Protein AF-A0A7C7KVD7-F1 (afdb_monomer)

Solvent-accessible surface area (backbone atoms only — not comparable to full-atom values): 3310 Å² total; per-residue (Å²): 121,45,56,82,78,52,74,64,54,72,71,56,50,51,54,39,48,78,74,66,56,61,63,62,38,79,60,48,66,65,43,47,50,45,48,74,71,76,44,91,79,91,85,87,79,65,90,88,54,122

Structure (mmCIF, N/CA/C/O backbone):
data_AF-A0A7C7KVD7-F1
#
_entry.id   AF-A0A7C7KVD7-F1
#
loop_
_atom_site.group_PDB
_atom_site.id
_atom_site.type_symbol
_atom_site.label_atom_id
_atom_site.label_alt_id
_atom_site.label_comp_id
_atom_site.label_asym_id
_atom_site.label_entity_id
_atom_site.label_seq_id
_atom_site.pdbx_PDB_ins_code
_atom_site.Cartn_x
_atom_site.Cartn_y
_atom_site.Cartn_z
_atom_site.occupancy
_atom_site.B_iso_or_equiv
_atom_site.auth_seq_id
_atom_site.auth_comp_id
_atom_site.auth_asym_id
_atom_site.auth_atom_id
_atom_site.pdbx_PDB_model_num
ATOM 1 N N . MET A 1 1 ? -13.327 2.447 -5.205 1.00 78.06 1 MET A N 1
ATOM 2 C CA . MET A 1 1 ? -12.539 1.225 -5.439 1.00 78.06 1 MET A CA 1
ATOM 3 C C . MET A 1 1 ? -12.199 0.684 -4.062 1.00 78.06 1 MET A C 1
ATOM 5 O O . MET A 1 1 ? -11.985 1.505 -3.174 1.00 78.06 1 MET A O 1
ATOM 9 N N . VAL A 1 2 ? -12.250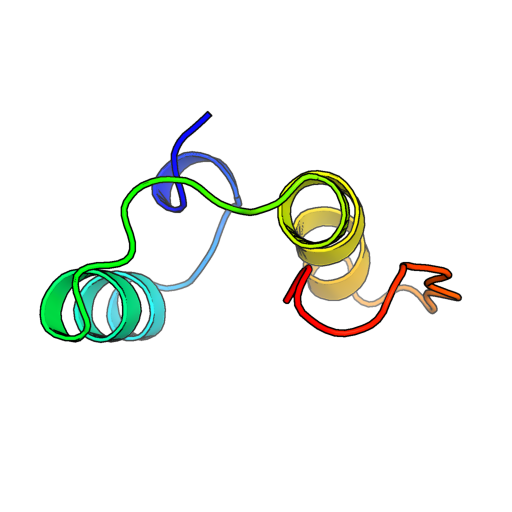 -0.623 -3.838 1.00 93.19 2 VAL A N 1
ATOM 10 C CA . VAL A 1 2 ? -11.870 -1.249 -2.555 1.00 93.19 2 VAL A CA 1
ATOM 11 C C . VAL A 1 2 ? -10.562 -2.020 -2.720 1.00 93.19 2 VAL A C 1
ATOM 13 O O . VAL A 1 2 ? -10.130 -2.277 -3.841 1.00 93.19 2 VAL A O 1
ATOM 16 N N . PHE A 1 3 ? -9.902 -2.392 -1.621 1.00 96.12 3 PHE A N 1
ATOM 17 C CA . PHE A 1 3 ? -8.638 -3.142 -1.688 1.00 96.12 3 PHE A CA 1
ATOM 18 C C . PHE A 1 3 ? -8.764 -4.487 -2.424 1.00 96.12 3 PHE A C 1
ATOM 20 O O . PHE A 1 3 ? -7.809 -4.920 -3.068 1.00 96.12 3 PHE A O 1
ATOM 27 N N . GLU A 1 4 ? -9.942 -5.112 -2.378 1.00 94.81 4 GLU A N 1
ATOM 28 C CA . GLU A 1 4 ? -10.256 -6.364 -3.083 1.00 94.81 4 GLU A CA 1
ATOM 29 C C . GLU A 1 4 ? -10.135 -6.222 -4.609 1.00 94.81 4 GLU A C 1
ATOM 31 O O . GLU A 1 4 ? -9.763 -7.176 -5.292 1.00 94.81 4 GLU A O 1
ATOM 36 N N . ASP A 1 5 ? -10.348 -5.015 -5.143 1.00 94.81 5 ASP A N 1
ATOM 37 C CA . ASP A 1 5 ? -10.234 -4.725 -6.575 1.00 94.81 5 ASP A CA 1
ATOM 38 C C . ASP A 1 5 ? -8.766 -4.665 -7.052 1.00 94.81 5 ASP A C 1
ATOM 40 O O . ASP A 1 5 ? -8.503 -4.648 -8.255 1.00 94.81 5 ASP A O 1
ATOM 44 N N . LEU A 1 6 ? -7.791 -4.605 -6.132 1.00 96.12 6 LEU A N 1
ATOM 45 C CA . LEU A 1 6 ? -6.381 -4.340 -6.454 1.00 96.12 6 LEU A CA 1
ATOM 46 C C . LEU A 1 6 ? -5.539 -5.601 -6.698 1.00 96.12 6 LEU A C 1
ATOM 48 O O . LEU A 1 6 ? -4.346 -5.484 -6.974 1.00 96.12 6 LEU A O 1
ATOM 52 N N . GLY A 1 7 ? -6.129 -6.797 -6.603 1.00 95.19 7 GLY A N 1
ATOM 53 C CA . GLY A 1 7 ? -5.429 -8.063 -6.862 1.00 95.19 7 GLY A CA 1
ATOM 54 C C . GLY A 1 7 ? -4.492 -8.518 -5.737 1.00 95.19 7 GLY A C 1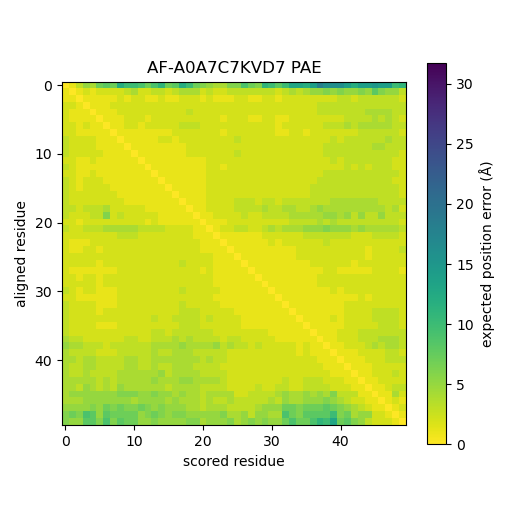
ATOM 55 O O . GLY A 1 7 ? -3.564 -9.289 -5.982 1.00 95.19 7 GLY A O 1
ATOM 56 N N . LEU A 1 8 ? -4.714 -8.038 -4.510 1.00 96.56 8 LEU A N 1
ATOM 57 C CA . LEU A 1 8 ? -3.973 -8.462 -3.321 1.00 96.56 8 LEU A CA 1
ATOM 58 C C . LEU A 1 8 ? -4.334 -9.899 -2.915 1.00 96.56 8 LEU A C 1
ATOM 60 O O . LEU A 1 8 ? -5.428 -10.389 -3.192 1.00 96.56 8 LEU A O 1
ATOM 64 N N . SER A 1 9 ? -3.411 -10.581 -2.230 1.00 97.19 9 SER A N 1
ATOM 65 C CA . SER A 1 9 ? -3.678 -11.926 -1.717 1.00 97.19 9 SER A CA 1
ATOM 66 C C . SER A 1 9 ? -4.738 -11.900 -0.602 1.00 97.19 9 SER A C 1
ATOM 68 O O . SER A 1 9 ? -4.852 -10.900 0.115 1.00 97.19 9 SER A O 1
ATOM 70 N N . PRO A 1 10 ? -5.470 -13.009 -0.378 1.00 97.25 10 PRO A N 1
ATOM 71 C CA . PRO A 1 10 ? -6.466 -13.090 0.694 1.00 97.25 10 PRO A CA 1
ATOM 72 C C . PRO A 1 10 ? -5.902 -12.782 2.089 1.00 97.25 10 PRO A C 1
ATOM 74 O O . PRO A 1 10 ? -6.583 -12.192 2.921 1.00 97.25 10 PRO A O 1
ATOM 77 N N . GLU A 1 11 ? -4.645 -13.151 2.342 1.00 97.94 11 GLU A N 1
ATOM 78 C CA . GLU A 1 11 ? -3.956 -12.893 3.612 1.00 97.94 11 GLU A CA 1
ATOM 79 C C . GLU A 1 11 ? -3.735 -11.395 3.850 1.00 97.94 11 GLU A C 1
ATOM 81 O O . GLU A 1 11 ? -3.962 -10.905 4.956 1.00 97.94 11 GLU A O 1
ATOM 86 N N . VAL A 1 12 ? -3.341 -10.655 2.807 1.00 97.06 12 VAL A N 1
ATOM 87 C CA . VAL A 1 12 ? -3.150 -9.200 2.888 1.00 97.06 12 VAL A CA 1
ATOM 88 C C . VAL A 1 12 ? -4.492 -8.492 3.034 1.00 97.06 12 VAL A C 1
ATOM 90 O O . VAL A 1 12 ? -4.607 -7.597 3.866 1.00 97.06 12 VAL A O 1
ATOM 93 N N . LEU A 1 13 ? -5.513 -8.908 2.279 1.00 97.25 13 LEU A N 1
ATOM 94 C CA . LEU A 1 13 ? -6.860 -8.334 2.377 1.00 97.25 13 LEU A CA 1
ATOM 95 C C . LEU A 1 13 ? -7.430 -8.474 3.791 1.00 97.25 13 LEU A C 1
ATOM 97 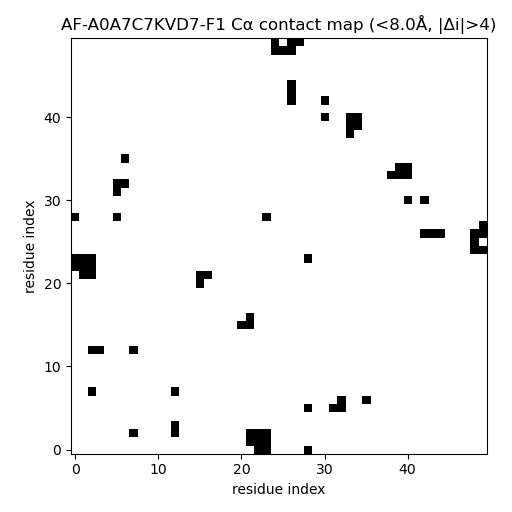O O . LEU A 1 13 ? -7.914 -7.493 4.351 1.00 97.25 13 LEU A O 1
ATOM 101 N N . LYS A 1 14 ? -7.275 -9.653 4.403 1.00 97.44 14 LYS A N 1
ATOM 102 C CA . LYS A 1 14 ? -7.683 -9.886 5.790 1.00 97.44 14 LYS A CA 1
ATOM 103 C C . LYS A 1 14 ? -6.977 -8.937 6.764 1.00 97.44 14 LYS A C 1
ATOM 105 O O . LYS A 1 14 ? -7.624 -8.349 7.621 1.00 97.44 14 LYS A O 1
ATOM 110 N N . ALA A 1 15 ? -5.663 -8.759 6.626 1.00 97.69 15 ALA A N 1
ATOM 111 C CA . ALA A 1 15 ? -4.908 -7.860 7.499 1.00 97.69 15 ALA A CA 1
ATOM 112 C C . ALA A 1 15 ? -5.331 -6.387 7.332 1.00 97.69 15 ALA A C 1
ATOM 114 O O . ALA A 1 15 ? -5.437 -5.650 8.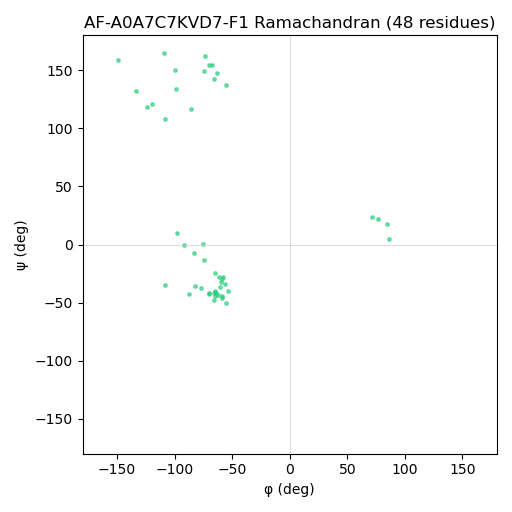308 1.00 97.69 15 ALA A O 1
ATOM 115 N N . VAL A 1 16 ? -5.588 -5.959 6.095 1.00 96.44 16 VAL A N 1
ATOM 116 C CA . VAL A 1 16 ? -6.070 -4.608 5.768 1.00 96.44 16 VAL A CA 1
ATOM 117 C C . VAL A 1 16 ? -7.445 -4.355 6.402 1.00 96.44 16 VAL A C 1
ATOM 119 O O . VAL A 1 16 ? -7.653 -3.306 7.017 1.00 96.44 16 VAL A O 1
ATOM 122 N N . GLU A 1 17 ? -8.346 -5.335 6.326 1.00 95.62 17 GLU A N 1
ATOM 123 C CA . GLU A 1 17 ? -9.669 -5.280 6.952 1.00 95.62 17 GLU A CA 1
ATOM 124 C C . GLU A 1 17 ? -9.589 -5.244 8.488 1.00 95.62 17 GLU A C 1
ATOM 126 O O . GLU A 1 17 ? -10.255 -4.419 9.112 1.00 95.62 17 GLU A O 1
ATOM 131 N N . GLU A 1 18 ? -8.740 -6.072 9.108 1.00 97.44 18 GLU A N 1
ATOM 132 C CA . GLU A 1 18 ? -8.542 -6.109 10.570 1.00 97.44 18 GLU A CA 1
ATOM 133 C C . GLU A 1 18 ? -8.059 -4.767 11.141 1.00 97.44 18 GLU A C 1
ATOM 135 O O . GLU A 1 18 ? -8.409 -4.400 12.265 1.00 97.44 18 GLU A O 1
ATOM 140 N N . VAL A 1 19 ? -7.280 -4.012 10.361 1.00 95.25 19 VAL A N 1
ATOM 141 C CA . VAL A 1 19 ? -6.810 -2.664 10.725 1.00 95.25 19 VAL A CA 1
ATOM 142 C C . VAL A 1 19 ? -7.867 -1.586 10.419 1.00 95.25 19 VAL A C 1
ATOM 144 O O . VAL A 1 19 ? -7.733 -0.436 10.840 1.00 95.25 19 VAL A O 1
ATOM 147 N N . GLY A 1 20 ? -8.966 -1.949 9.754 1.00 95.25 20 GLY A N 1
ATOM 148 C CA . GLY A 1 20 ? -10.089 -1.061 9.451 1.00 95.25 20 GLY A CA 1
ATOM 149 C C . GLY A 1 20 ? -9.899 -0.225 8.185 1.00 95.25 20 GLY A C 1
ATOM 150 O O . GLY A 1 20 ? -10.600 0.773 7.994 1.00 95.25 20 GLY A O 1
ATOM 151 N N . TYR A 1 21 ? -8.965 -0.602 7.312 1.00 95.19 21 TYR A N 1
ATOM 152 C CA . TYR A 1 21 ? -8.777 0.061 6.028 1.00 95.19 21 TYR A CA 1
ATOM 153 C C . TYR A 1 21 ? -9.720 -0.536 4.984 1.00 95.19 21 TYR A C 1
ATOM 155 O O . TYR A 1 21 ? -9.632 -1.702 4.625 1.00 95.19 21 TYR A O 1
ATOM 163 N N . SER A 1 22 ? -10.636 0.282 4.473 1.00 90.88 22 SER A N 1
ATOM 164 C CA . SER A 1 22 ? -11.637 -0.151 3.487 1.00 90.88 22 SER A CA 1
ATOM 165 C C . SER A 1 22 ? -11.370 0.395 2.088 1.00 90.88 22 SER A C 1
ATOM 167 O O . SER A 1 22 ? -11.623 -0.277 1.090 1.00 90.88 22 SER A O 1
ATOM 169 N N . THR A 1 23 ? -10.846 1.620 2.010 1.00 94.94 23 THR A N 1
ATOM 170 C CA . THR A 1 23 ? -10.623 2.334 0.753 1.00 94.94 23 THR A CA 1
ATOM 171 C C . THR A 1 23 ? -9.136 2.646 0.600 1.00 94.94 23 THR A C 1
ATOM 173 O O . THR A 1 23 ? -8.586 3.331 1.467 1.00 94.94 23 THR A O 1
ATOM 176 N N . PRO A 1 24 ? -8.480 2.168 -0.467 1.00 96.44 24 PRO A N 1
ATOM 177 C CA . PRO A 1 24 ? -7.103 2.529 -0.765 1.00 96.44 24 PRO A CA 1
ATOM 178 C C . PRO A 1 24 ? -6.974 4.026 -1.059 1.00 96.44 24 PRO A C 1
ATOM 180 O O . PRO A 1 24 ? -7.866 4.663 -1.620 1.00 96.44 24 PRO A O 1
ATOM 183 N N . THR A 1 25 ? -5.836 4.606 -0.701 1.00 96.50 25 THR A N 1
ATOM 184 C CA . THR A 1 25 ? -5.528 5.994 -1.047 1.00 96.50 25 THR A CA 1
ATOM 185 C C . THR A 1 25 ? -5.189 6.127 -2.538 1.00 96.50 25 THR A C 1
ATOM 187 O O . THR A 1 25 ? -4.798 5.148 -3.181 1.00 96.50 25 THR A O 1
ATOM 190 N N . PRO A 1 26 ? -5.236 7.339 -3.127 1.00 95.38 26 PRO A N 1
ATOM 191 C CA . PRO A 1 26 ? -4.964 7.511 -4.555 1.00 95.38 26 PRO A CA 1
ATOM 192 C C . PRO A 1 26 ? -3.578 7.028 -5.007 1.00 95.38 26 PRO A C 1
ATOM 194 O O . PRO A 1 26 ? -3.404 6.679 -6.174 1.00 95.38 26 PRO A O 1
ATOM 197 N N . ILE A 1 27 ? -2.573 7.039 -4.119 1.00 96.19 27 ILE A N 1
ATOM 198 C CA . ILE A 1 27 ? -1.245 6.501 -4.442 1.00 96.19 27 ILE A CA 1
ATOM 199 C C . ILE A 1 27 ? -1.241 4.970 -4.397 1.00 96.19 27 ILE A C 1
ATOM 201 O O . ILE A 1 27 ? -0.635 4.350 -5.266 1.00 96.19 27 ILE A O 1
ATOM 205 N N . GLN A 1 28 ? -1.962 4.359 -3.453 1.00 96.44 28 GLN A N 1
ATOM 206 C CA . GLN A 1 28 ? -2.109 2.906 -3.340 1.00 96.44 28 GLN A CA 1
ATOM 207 C C . GLN A 1 28 ? -2.871 2.329 -4.537 1.00 96.44 28 GLN A C 1
ATOM 209 O O . GLN A 1 28 ? -2.367 1.408 -5.175 1.00 96.44 28 GLN A O 1
ATOM 214 N N . GLU A 1 29 ? -4.011 2.924 -4.907 1.00 96.44 29 GLU A N 1
ATOM 215 C CA . GLU A 1 29 ? -4.812 2.517 -6.076 1.00 96.44 29 GLU A CA 1
ATOM 216 C C . GLU A 1 29 ? -3.980 2.479 -7.365 1.00 96.44 29 GLU A C 1
ATOM 218 O O . GLU A 1 29 ? -4.116 1.573 -8.184 1.00 96.44 29 GLU A O 1
ATOM 223 N N . LYS A 1 30 ? -3.089 3.462 -7.547 1.00 94.88 30 LYS A 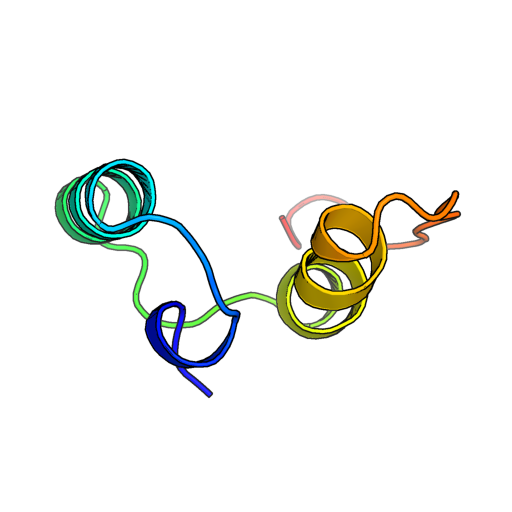N 1
ATOM 224 C CA . LYS A 1 30 ? -2.254 3.581 -8.750 1.00 94.88 30 LYS A CA 1
ATOM 225 C C . LYS A 1 30 ? -1.008 2.703 -8.703 1.00 94.88 30 LYS A C 1
ATOM 227 O O . LYS A 1 30 ? -0.568 2.229 -9.747 1.00 94.88 30 LYS A O 1
ATOM 232 N N . ALA A 1 31 ? -0.408 2.530 -7.527 1.00 96.44 31 ALA A N 1
ATOM 233 C CA . ALA A 1 31 ? 0.874 1.850 -7.388 1.00 96.44 31 ALA A CA 1
ATOM 234 C 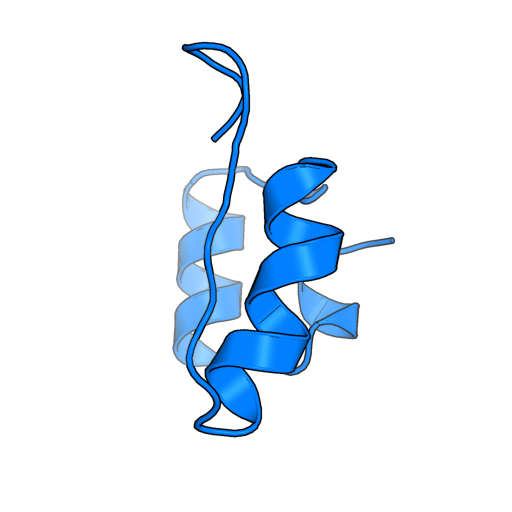C . ALA A 1 31 ? 0.725 0.333 -7.235 1.00 96.44 31 ALA A C 1
ATOM 236 O O . ALA A 1 31 ? 1.480 -0.402 -7.871 1.00 96.44 31 ALA A O 1
ATOM 237 N N . ILE A 1 32 ? -0.238 -0.140 -6.435 1.00 96.75 32 ILE A N 1
ATOM 238 C CA . ILE A 1 32 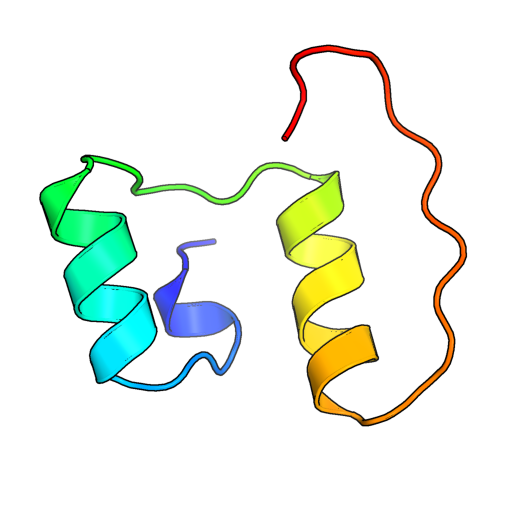? -0.365 -1.563 -6.080 1.00 96.75 32 ILE A CA 1
ATOM 239 C C . ILE A 1 32 ? -0.457 -2.457 -7.328 1.00 96.75 32 ILE A C 1
ATOM 241 O O . ILE A 1 32 ? 0.370 -3.363 -7.438 1.00 96.75 32 ILE A O 1
ATOM 245 N N . PRO A 1 33 ? -1.328 -2.189 -8.324 1.00 96.19 33 PRO A N 1
ATOM 246 C CA . PRO A 1 33 ? -1.394 -3.035 -9.516 1.00 96.19 33 PRO A CA 1
ATOM 247 C C . PRO A 1 33 ? -0.070 -3.080 -10.293 1.00 96.19 33 PRO A C 1
ATOM 24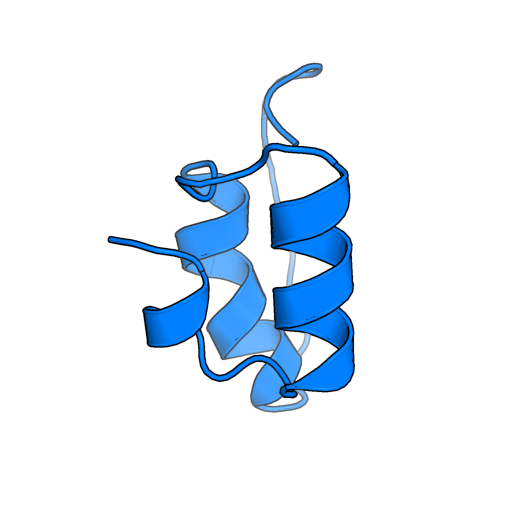9 O O . PRO A 1 33 ? 0.310 -4.122 -10.821 1.00 96.19 33 PRO A O 1
ATOM 252 N N . VAL A 1 34 ? 0.664 -1.963 -10.352 1.00 96.56 34 VAL A N 1
ATOM 253 C CA . VAL A 1 34 ? 1.942 -1.877 -11.079 1.00 96.56 34 VAL A CA 1
ATOM 254 C C . VAL A 1 34 ? 3.041 -2.669 -10.378 1.00 96.56 34 VAL A C 1
ATOM 256 O O . VAL A 1 34 ? 3.781 -3.395 -11.043 1.00 96.56 34 VAL A O 1
ATOM 259 N N . VAL A 1 35 ? 3.102 -2.587 -9.048 1.00 96.31 35 VAL A N 1
ATOM 260 C CA . VAL A 1 35 ? 4.040 -3.374 -8.236 1.00 96.31 35 VAL A CA 1
ATOM 261 C C . VAL A 1 35 ? 3.735 -4.869 -8.351 1.00 96.31 35 VAL A C 1
ATOM 263 O O . VAL A 1 35 ? 4.656 -5.663 -8.528 1.00 96.31 35 VAL A O 1
ATOM 266 N N . LEU A 1 36 ? 2.457 -5.265 -8.329 1.00 97.06 36 LEU A N 1
ATOM 267 C CA . LEU A 1 36 ? 2.052 -6.669 -8.486 1.00 97.06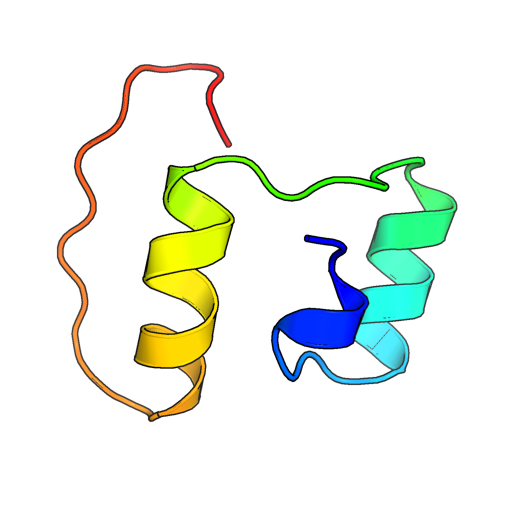 36 LEU A CA 1
ATOM 268 C C . LEU A 1 36 ? 2.394 -7.247 -9.868 1.00 97.06 36 LEU A C 1
ATOM 270 O O . LEU A 1 36 ? 2.610 -8.450 -9.993 1.00 97.06 36 LEU A O 1
ATOM 274 N N . MET A 1 37 ? 2.520 -6.401 -10.894 1.00 96.94 37 MET A N 1
ATOM 275 C CA . MET A 1 37 ? 3.042 -6.794 -12.209 1.00 96.94 37 MET A CA 1
ATOM 276 C C . MET A 1 37 ? 4.572 -6.994 -12.228 1.00 96.94 37 MET A C 1
ATOM 278 O O . MET A 1 37 ? 5.127 -7.288 -13.287 1.00 96.94 37 MET A O 1
ATOM 282 N N . GLY A 1 38 ? 5.267 -6.819 -11.099 1.00 97.06 38 GLY A N 1
ATOM 283 C CA . GLY A 1 38 ? 6.723 -6.961 -10.995 1.00 97.06 38 GLY A CA 1
ATOM 284 C C . GLY A 1 38 ? 7.499 -5.834 -11.680 1.00 97.06 38 GLY A C 1
ATOM 285 O O . GLY A 1 38 ? 8.633 -6.041 -12.106 1.00 97.06 38 GLY A O 1
ATOM 286 N N . ARG A 1 39 ? 6.878 -4.660 -11.845 1.00 97.25 39 ARG A N 1
ATOM 287 C CA . ARG A 1 39 ? 7.486 -3.496 -12.501 1.00 97.25 39 ARG A CA 1
ATOM 288 C C . ARG A 1 39 ? 8.012 -2.502 -11.473 1.00 97.25 39 ARG A C 1
ATOM 290 O O . ARG A 1 39 ? 7.423 -2.330 -10.408 1.00 97.25 39 ARG A O 1
ATOM 297 N N . ASP A 1 40 ? 9.057 -1.777 -11.854 1.00 97.19 40 ASP A N 1
ATOM 298 C CA . ASP A 1 40 ? 9.561 -0.652 -11.070 1.00 97.19 40 ASP A CA 1
ATOM 299 C C . ASP A 1 40 ? 8.532 0.488 -11.016 1.00 97.19 40 ASP A C 1
ATOM 301 O O . ASP A 1 40 ? 7.857 0.794 -12.006 1.00 97.19 40 ASP A O 1
ATOM 305 N N . VAL A 1 41 ? 8.437 1.145 -9.856 1.00 96.31 41 VAL A N 1
ATOM 306 C CA . VAL A 1 41 ? 7.514 2.260 -9.605 1.00 96.31 41 VAL A CA 1
ATOM 307 C C . VAL A 1 41 ? 8.251 3.405 -8.918 1.00 96.31 41 VAL A C 1
ATOM 309 O O . VAL A 1 41 ? 8.921 3.207 -7.909 1.00 96.31 41 VAL A O 1
ATOM 312 N N . LEU A 1 42 ? 8.062 4.624 -9.427 1.00 95.62 42 LEU A N 1
ATOM 313 C CA . LEU A 1 42 ? 8.399 5.859 -8.721 1.00 95.62 42 LEU A CA 1
ATOM 314 C C . LEU A 1 42 ? 7.096 6.545 -8.301 1.00 95.62 42 LEU A C 1
ATOM 316 O O . LEU A 1 42 ? 6.354 7.060 -9.137 1.00 95.62 42 LEU A O 1
ATOM 320 N N . GLY A 1 43 ? 6.807 6.519 -7.001 1.00 93.81 43 GLY A N 1
ATOM 321 C CA . GLY A 1 43 ? 5.646 7.180 -6.407 1.00 93.81 43 GLY A CA 1
ATOM 322 C C . GLY A 1 43 ? 6.022 8.529 -5.799 1.00 93.81 43 GLY A C 1
ATOM 323 O O . GLY A 1 43 ? 6.997 8.624 -5.061 1.00 93.81 43 GLY A O 1
ATOM 324 N N . CYS A 1 44 ? 5.233 9.566 -6.080 1.00 94.50 44 CYS A N 1
ATOM 325 C CA . CYS A 1 44 ? 5.329 10.865 -5.415 1.00 94.50 44 CYS A CA 1
ATOM 326 C C . CYS A 1 44 ? 3.967 11.203 -4.809 1.00 94.50 44 CYS A C 1
ATOM 328 O O . CYS A 1 44 ? 2.969 11.290 -5.527 1.00 94.50 44 CYS A O 1
ATOM 330 N N . ALA A 1 45 ? 3.924 11.349 -3.489 1.00 94.62 45 ALA A N 1
ATOM 331 C CA . ALA A 1 45 ? 2.710 11.636 -2.742 1.00 94.62 45 ALA A CA 1
ATOM 332 C C . ALA A 1 45 ? 3.043 12.472 -1.498 1.00 94.62 45 ALA A C 1
ATOM 334 O O . ALA A 1 45 ? 4.190 12.508 -1.050 1.00 94.62 45 ALA A O 1
ATOM 335 N N . GLN A 1 46 ? 2.048 13.174 -0.961 1.00 94.56 46 GLN A N 1
ATOM 336 C CA . GLN A 1 46 ? 2.211 13.986 0.243 1.00 94.56 46 GLN A CA 1
ATOM 337 C C . GLN A 1 46 ? 2.297 13.091 1.492 1.00 94.56 46 GLN A C 1
ATOM 339 O O . GLN A 1 46 ? 1.695 12.026 1.554 1.00 94.56 46 GLN A O 1
ATOM 344 N N . THR A 1 47 ? 3.020 13.516 2.529 1.00 93.00 47 THR A N 1
ATOM 345 C CA . THR A 1 47 ? 3.020 12.800 3.815 1.00 93.00 47 THR A CA 1
ATOM 346 C C . THR A 1 47 ? 1.596 12.635 4.361 1.00 93.00 47 THR A C 1
ATOM 348 O O . THR A 1 47 ? 0.806 13.578 4.327 1.00 93.00 47 THR A O 1
ATOM 351 N N . GLY A 1 48 ? 1.286 11.446 4.888 1.00 90.94 48 GLY A N 1
ATOM 352 C CA . GLY A 1 48 ? -0.035 11.110 5.435 1.00 90.94 48 GLY A CA 1
ATOM 353 C C . GLY A 1 48 ? -1.045 10.592 4.405 1.00 90.94 48 GLY A C 1
ATOM 354 O O . GLY A 1 48 ? -2.195 10.371 4.761 1.00 90.94 48 GLY A O 1
ATOM 355 N N . THR A 1 49 ? -0.640 10.391 3.144 1.00 83.12 49 THR A N 1
ATOM 356 C CA . THR A 1 49 ? -1.501 9.824 2.086 1.00 83.12 49 THR A CA 1
ATOM 357 C C . THR A 1 49 ? -1.288 8.325 1.855 1.00 83.12 49 THR A C 1
ATOM 359 O O . THR A 1 49 ? -1.723 7.811 0.826 1.00 83.12 49 THR A O 1
ATOM 362 N N . GLY A 1 50 ? -0.529 7.655 2.722 1.00 79.94 50 GLY A N 1
ATOM 363 C CA . GLY A 1 50 ? -0.299 6.211 2.693 1.00 79.94 50 GLY A CA 1
ATOM 364 C C . GLY A 1 50 ? -1.105 5.562 3.793 1.00 79.94 50 GLY A C 1
ATOM 365 O O . GLY A 1 50 ? -0.705 5.773 4.954 1.00 79.94 50 GLY A O 1
#

Mean predicted aligned error: 2.52 Å

pLDDT: mean 94.88, std 3.99, range [78.06, 97.94]

Sequence (50 aa):
MVFEDLGLSPEVLKAVEEVGYSTPTPIQEKAIPVVLMGRDVLGCAQTGTG

Nearest PDB structures (foldseek):
  5gju-assembly1_A  TM=9.644E-01  e=3.610E-03  Escherichia coli K-12
  8fkw-assembly1_NI  TM=9.582E-01  e=3.610E-03  Homo sapiens
  8fkx-assembly1_NI  TM=9.459E-01  e=3.358E-03  Homo sapiens
  5gvr-assembly1_A  TM=8.430E-01  e=9.932E-03  Homo sapiens

Foldseek 3Di:
DFPVVLPDDPVVSVVCVVVPNTHQFPQCSVVSNCVVVVHDDDDDDDPPRD

Radius of gyration: 11.1 Å; Cα contacts (8 Å, |Δi|>4): 38; chains: 1; bounding box: 22×27×23 Å

Secondary structure (DSSP, 8-state):
--GGGGT--HHHHHHHHHTT--S--HHHHHHHHHHHTT--------TT--